Protein AF-A0A9D7T1A7-F1 (afdb_monomer)

pLDDT: mean 81.47, std 20.02, range [43.16, 98.38]

Mean predicted aligned error: 14.67 Å

Foldseek 3Di:
DPPPVVVVVVVVVVVPPPPDDDPPPPPPPVPPCVVVPDDDDDDDDADADEDELVVLPFDQAQPDESASSLVVRQVVQVVVVGYEYEYEDHHHHYDDHDHDPRYHYHYHDDD

Structure (mmCIF, N/CA/C/O backbone):
data_AF-A0A9D7T1A7-F1
#
_entry.id   AF-A0A9D7T1A7-F1
#
loop_
_atom_site.group_PDB
_atom_site.id
_atom_site.type_symbol
_atom_site.label_atom_id
_atom_site.label_alt_id
_atom_site.label_comp_id
_atom_site.label_asym_id
_atom_site.label_entity_id
_atom_site.label_seq_id
_atom_site.pdbx_PDB_ins_code
_atom_site.Cartn_x
_atom_site.Cartn_y
_atom_site.Cartn_z
_atom_site.occupancy
_atom_site.B_iso_or_equiv
_atom_site.auth_seq_id
_atom_site.auth_comp_id
_atom_site.auth_asym_id
_atom_site.auth_atom_id
_atom_site.pdbx_PDB_model_num
ATOM 1 N N . MET A 1 1 ? 67.351 26.910 23.544 1.00 45.75 1 MET A N 1
ATOM 2 C CA . MET A 1 1 ? 67.564 27.518 22.213 1.00 45.75 1 MET A CA 1
ATOM 3 C C . MET A 1 1 ? 66.339 27.229 21.362 1.00 45.75 1 MET A C 1
ATOM 5 O O . MET A 1 1 ? 66.063 26.079 21.061 1.00 45.75 1 MET A O 1
ATOM 9 N N . LYS A 1 2 ? 65.512 28.255 21.138 1.00 53.09 2 LYS A N 1
ATOM 10 C CA . LYS A 1 2 ? 64.246 28.174 20.400 1.00 53.09 2 LYS A CA 1
ATOM 11 C C . LYS A 1 2 ? 64.583 28.389 18.927 1.00 53.09 2 LYS A C 1
ATOM 13 O O . LYS A 1 2 ? 64.949 29.501 18.573 1.00 53.09 2 LYS A O 1
ATOM 18 N N . ASN A 1 3 ? 64.521 27.337 18.114 1.00 50.81 3 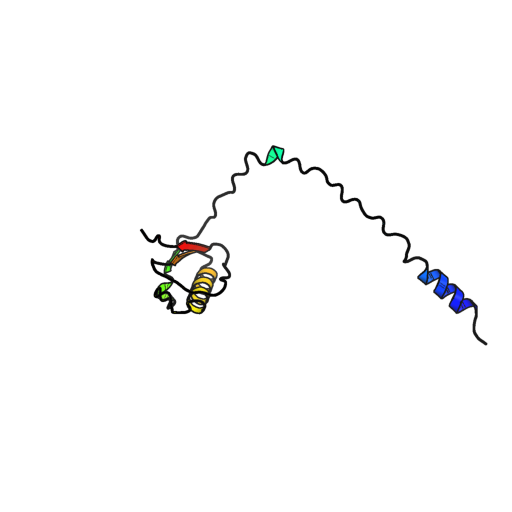ASN A N 1
ATOM 19 C CA . ASN A 1 3 ? 64.985 27.353 16.724 1.00 50.81 3 ASN A CA 1
ATOM 20 C C . ASN A 1 3 ? 64.065 28.262 15.879 1.00 50.81 3 ASN A C 1
ATOM 22 O O . ASN A 1 3 ? 62.931 27.874 15.585 1.00 50.81 3 ASN A O 1
ATOM 26 N N . PRO A 1 4 ? 64.508 29.471 15.485 1.00 54.09 4 PRO A N 1
ATOM 27 C CA . PRO A 1 4 ? 63.640 30.482 14.871 1.00 54.09 4 PRO A CA 1
ATOM 28 C C . PRO A 1 4 ? 63.276 30.156 13.413 1.00 54.09 4 PRO A C 1
ATOM 30 O O . PRO A 1 4 ? 62.411 30.803 12.825 1.00 54.09 4 PRO A O 1
ATOM 33 N N . LEU A 1 5 ? 63.908 29.131 12.835 1.00 55.69 5 LEU A N 1
ATOM 34 C CA . LEU A 1 5 ? 63.680 28.674 11.466 1.00 55.69 5 LEU A CA 1
ATOM 35 C C . LEU A 1 5 ? 62.443 27.773 11.337 1.00 55.69 5 LEU A C 1
ATOM 37 O O . LEU A 1 5 ? 61.775 27.816 10.309 1.00 55.69 5 LEU A O 1
ATOM 41 N N . LEU A 1 6 ? 62.063 27.039 12.389 1.00 55.69 6 LEU A N 1
ATOM 42 C CA . LEU A 1 6 ? 60.914 26.126 12.333 1.00 55.69 6 LEU A CA 1
ATOM 43 C C . LEU A 1 6 ? 59.571 26.880 12.312 1.00 55.69 6 LEU A C 1
ATOM 45 O O . LEU A 1 6 ? 58.642 26.471 11.623 1.00 55.69 6 LEU A O 1
ATOM 49 N N . LYS A 1 7 ? 59.488 28.039 12.984 1.00 52.56 7 LYS A N 1
ATOM 50 C CA . LYS A 1 7 ? 58.308 28.926 12.930 1.00 52.56 7 LYS A CA 1
ATOM 51 C C . LYS A 1 7 ? 58.143 29.618 11.575 1.00 52.56 7 LYS A C 1
ATOM 53 O O . LYS A 1 7 ? 57.017 29.853 11.150 1.00 52.56 7 LYS A O 1
ATOM 58 N N . ARG A 1 8 ? 59.249 29.926 10.887 1.00 54.56 8 ARG A N 1
ATOM 59 C CA . ARG A 1 8 ? 59.218 30.557 9.558 1.00 54.56 8 ARG A CA 1
ATOM 60 C C . ARG A 1 8 ? 58.710 29.592 8.487 1.00 54.56 8 ARG A C 1
ATOM 62 O O . ARG A 1 8 ? 57.894 29.999 7.671 1.00 54.56 8 ARG A O 1
ATOM 69 N N . VAL A 1 9 ? 59.102 28.317 8.547 1.00 57.56 9 VAL A N 1
ATOM 70 C CA . VAL A 1 9 ? 58.581 27.280 7.637 1.00 57.56 9 VAL A CA 1
ATOM 71 C C . VAL A 1 9 ? 57.089 27.021 7.884 1.00 57.56 9 VAL A C 1
ATOM 73 O O . VAL A 1 9 ? 56.323 26.924 6.930 1.00 57.56 9 VAL A O 1
ATOM 76 N N . TYR A 1 10 ? 56.646 27.007 9.147 1.00 53.72 10 TYR A N 1
ATOM 77 C CA . TYR A 1 10 ? 55.230 26.805 9.483 1.00 53.72 10 TYR A CA 1
ATOM 78 C C . TYR A 1 10 ? 54.328 27.973 9.039 1.00 53.72 10 TYR A C 1
ATOM 80 O O . TYR A 1 10 ? 53.210 27.740 8.589 1.00 53.72 10 TYR A O 1
ATOM 88 N N . CYS A 1 11 ? 54.814 29.222 9.093 1.00 48.31 11 CYS A N 1
ATOM 89 C CA . CYS A 1 11 ? 54.075 30.379 8.568 1.00 48.31 11 CYS A CA 1
ATOM 90 C C . CYS A 1 11 ? 54.000 30.401 7.036 1.00 48.31 11 CYS A C 1
ATOM 92 O O . CYS A 1 11 ? 52.971 30.791 6.494 1.00 48.31 11 CYS A O 1
ATOM 94 N N . PHE A 1 12 ? 55.049 29.962 6.332 1.00 50.62 12 PHE A N 1
ATOM 95 C CA . PHE A 1 12 ? 55.012 29.879 4.868 1.00 50.62 12 PHE A CA 1
ATOM 96 C C . PHE A 1 12 ? 54.117 28.736 4.364 1.00 50.62 12 PHE A C 1
ATOM 98 O O . PHE A 1 12 ? 53.496 28.878 3.316 1.00 50.62 12 PHE A O 1
ATOM 105 N N . ALA A 1 13 ? 53.977 27.644 5.125 1.00 52.09 13 ALA A N 1
ATOM 106 C CA . ALA A 1 13 ? 53.077 26.542 4.781 1.00 52.09 13 ALA A CA 1
ATOM 107 C C . ALA A 1 13 ? 51.588 26.854 5.045 1.00 52.09 13 ALA A C 1
ATOM 109 O O . ALA A 1 13 ? 50.725 26.341 4.337 1.00 52.09 13 ALA A O 1
ATOM 110 N N . LEU A 1 14 ? 51.265 27.717 6.018 1.00 52.34 14 LEU A N 1
ATOM 111 C CA . LEU A 1 14 ? 49.872 28.079 6.322 1.00 52.34 14 LEU A CA 1
ATOM 112 C C . LEU A 1 14 ? 49.301 29.157 5.380 1.00 52.34 14 LEU A C 1
ATOM 114 O O . LEU A 1 14 ? 48.089 29.259 5.221 1.00 52.34 14 LEU A O 1
ATOM 118 N N . MET A 1 15 ? 50.162 29.950 4.733 1.00 54.94 15 MET A N 1
ATOM 119 C CA . MET A 1 15 ? 49.759 31.104 3.912 1.00 54.94 15 MET A CA 1
ATOM 120 C C . MET A 1 15 ? 49.403 30.748 2.454 1.00 54.94 15 MET A C 1
ATOM 122 O O . MET A 1 15 ? 49.006 31.622 1.690 1.0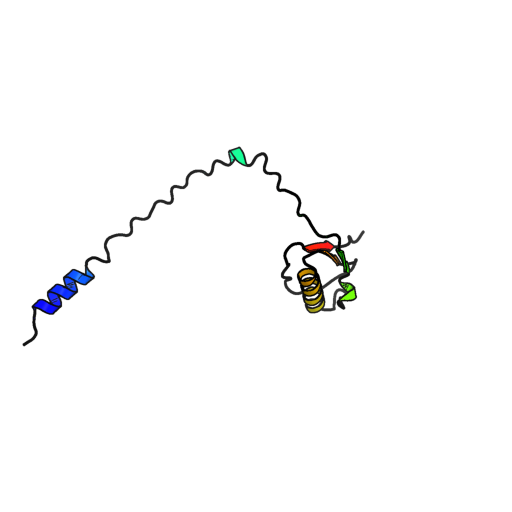0 54.94 15 MET A O 1
ATOM 126 N N . ALA A 1 16 ? 49.510 29.473 2.062 1.00 47.94 16 ALA A N 1
ATOM 127 C CA . ALA A 1 16 ? 49.211 29.003 0.705 1.00 47.94 16 ALA A CA 1
ATOM 128 C C . ALA A 1 16 ? 47.833 28.326 0.554 1.00 47.94 16 ALA A C 1
ATOM 130 O O . ALA A 1 16 ? 47.440 28.007 -0.564 1.00 47.94 16 ALA A O 1
ATOM 131 N N . CYS A 1 17 ? 47.077 28.121 1.642 1.00 43.16 17 CYS A N 1
ATOM 132 C CA . CYS A 1 17 ? 45.758 27.463 1.587 1.00 43.16 17 CYS A CA 1
ATOM 133 C C . CYS A 1 17 ? 44.569 28.439 1.702 1.00 43.16 17 CYS A C 1
ATOM 135 O O . CYS A 1 17 ? 43.413 28.029 1.694 1.00 43.16 17 CYS A O 1
ATOM 137 N N . THR A 1 18 ? 44.830 29.744 1.800 1.00 53.41 18 THR A N 1
ATOM 138 C CA . THR A 1 18 ? 43.784 30.775 1.920 1.00 53.41 18 THR A CA 1
ATOM 139 C C . THR A 1 18 ? 43.841 31.803 0.791 1.00 53.41 18 THR A C 1
ATOM 141 O O . THR A 1 18 ? 43.539 32.976 1.000 1.00 53.41 18 THR A O 1
ATOM 144 N N . ALA A 1 19 ? 44.232 31.383 -0.414 1.00 50.03 19 ALA A N 1
ATOM 145 C CA . ALA A 1 19 ? 44.039 32.168 -1.627 1.00 50.03 19 ALA A CA 1
ATOM 146 C C . ALA A 1 19 ? 42.758 31.701 -2.337 1.00 50.03 19 ALA A C 1
ATOM 148 O O . ALA A 1 19 ? 42.764 30.703 -3.049 1.00 50.03 19 ALA A O 1
ATOM 149 N N . LEU A 1 20 ? 41.678 32.447 -2.075 1.00 54.09 20 LEU A N 1
ATOM 150 C CA . LEU A 1 20 ? 40.579 32.787 -2.991 1.00 54.09 20 LEU A CA 1
ATOM 151 C C . LEU A 1 20 ? 40.089 31.630 -3.891 1.00 54.09 20 LEU A C 1
ATOM 153 O O . LEU A 1 20 ? 40.626 31.389 -4.964 1.00 54.09 20 LEU A O 1
ATOM 157 N N . LEU A 1 21 ? 39.034 30.889 -3.541 1.00 53.59 21 LEU A N 1
ATOM 158 C CA . LEU A 1 21 ? 37.647 31.384 -3.523 1.00 53.59 21 LEU A CA 1
ATOM 159 C C . LEU A 1 21 ? 37.377 32.406 -4.641 1.00 53.59 21 LEU A C 1
ATOM 161 O O . LEU A 1 21 ? 36.979 33.539 -4.386 1.00 53.59 21 LEU A O 1
ATOM 165 N N . ALA A 1 22 ? 37.576 32.002 -5.895 1.00 56.50 22 ALA A N 1
ATOM 166 C CA . ALA A 1 22 ? 36.742 32.551 -6.952 1.00 56.50 22 ALA A CA 1
ATOM 167 C C . ALA A 1 22 ? 35.310 32.044 -6.697 1.00 56.50 22 ALA A C 1
ATOM 169 O O . ALA A 1 22 ? 35.123 30.825 -6.624 1.00 56.50 22 ALA A O 1
ATOM 170 N N . PRO A 1 23 ? 34.287 32.907 -6.551 1.00 59.25 23 PRO A N 1
ATOM 171 C CA . PRO A 1 23 ? 32.938 32.453 -6.821 1.00 59.25 23 PRO A CA 1
ATOM 172 C C . PRO A 1 23 ? 32.948 32.054 -8.294 1.00 59.25 23 PRO A C 1
ATOM 174 O O . PRO A 1 23 ? 33.096 32.903 -9.174 1.00 59.25 23 PRO A O 1
ATOM 177 N N . THR A 1 24 ? 32.855 30.758 -8.585 1.00 53.56 24 THR A N 1
ATOM 178 C CA . THR A 1 24 ? 32.402 30.366 -9.910 1.00 53.56 24 THR A CA 1
ATOM 179 C C . THR A 1 24 ? 31.031 31.011 -10.045 1.00 53.56 24 THR A C 1
ATOM 181 O O . THR A 1 24 ? 30.084 30.635 -9.354 1.00 53.56 24 THR A O 1
ATOM 184 N N . LEU A 1 25 ? 30.933 32.056 -10.877 1.00 51.47 25 LEU A N 1
ATOM 185 C CA . LEU A 1 25 ? 29.651 32.416 -11.453 1.00 51.47 25 LEU A CA 1
ATOM 186 C C . LEU A 1 25 ? 29.182 31.121 -12.102 1.00 51.47 25 LEU A C 1
ATOM 188 O O . LEU A 1 25 ? 29.701 30.711 -13.140 1.00 51.47 25 LEU A O 1
ATOM 192 N N . VAL A 1 26 ? 28.250 30.438 -11.443 1.00 56.03 26 VAL A N 1
ATOM 193 C CA . VAL A 1 26 ? 27.404 29.479 -12.123 1.00 56.03 26 VAL A CA 1
ATOM 194 C C . VAL A 1 26 ? 26.734 30.342 -13.169 1.00 56.03 26 VAL A C 1
ATOM 196 O O . VAL A 1 26 ? 25.901 31.189 -12.844 1.00 56.03 26 VAL A O 1
ATOM 199 N N . ASN A 1 27 ? 27.235 30.249 -14.398 1.00 59.78 27 ASN A N 1
ATOM 200 C CA . ASN A 1 27 ? 26.639 30.914 -15.528 1.00 59.78 27 ASN A CA 1
ATOM 201 C C . ASN A 1 27 ? 25.194 30.430 -15.503 1.00 59.78 27 ASN A C 1
ATOM 203 O O . ASN A 1 27 ? 24.940 29.245 -15.724 1.00 59.78 27 ASN A O 1
ATOM 207 N N . GLY A 1 28 ? 24.268 31.321 -15.148 1.00 56.97 28 GLY A N 1
ATOM 208 C CA . GLY A 1 28 ? 22.853 31.137 -15.399 1.00 56.97 28 GLY A CA 1
ATOM 209 C C . GLY A 1 28 ? 22.697 31.157 -16.907 1.00 56.97 28 GLY A C 1
ATOM 210 O O . GLY A 1 28 ? 22.224 32.138 -17.468 1.00 56.97 28 GLY A O 1
ATOM 211 N N . ALA A 1 29 ? 23.198 30.114 -17.574 1.00 53.97 29 ALA A N 1
ATOM 212 C CA . ALA A 1 29 ? 22.809 29.800 -18.920 1.00 53.97 29 ALA A CA 1
ATOM 213 C C . ALA A 1 29 ? 21.297 29.719 -18.819 1.00 53.97 29 ALA A C 1
ATOM 215 O O . ALA A 1 29 ? 20.770 28.866 -18.100 1.00 53.97 29 ALA A O 1
ATOM 216 N N . ALA A 1 30 ? 20.627 30.698 -19.421 1.00 56.44 30 ALA A N 1
ATOM 217 C CA . ALA A 1 30 ? 19.205 30.628 -19.642 1.00 56.44 30 ALA A CA 1
ATOM 218 C C . ALA A 1 30 ? 18.975 29.255 -20.269 1.00 56.44 30 ALA A C 1
ATOM 220 O O . ALA A 1 30 ? 19.428 28.995 -21.384 1.00 56.44 30 ALA A O 1
ATOM 221 N N . VAL A 1 31 ? 18.412 28.336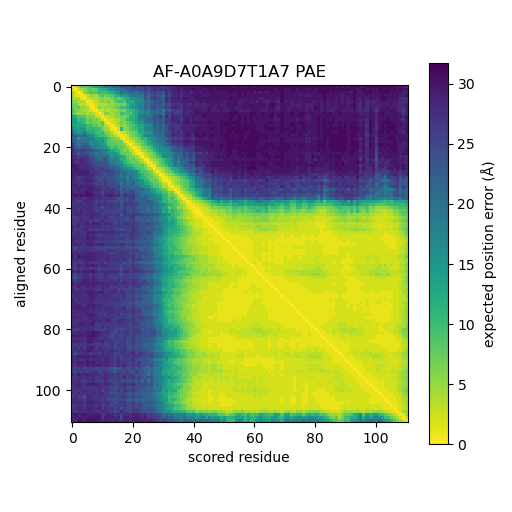 -19.484 1.00 59.78 31 VAL A N 1
ATOM 222 C CA . VAL A 1 31 ? 17.983 27.048 -20.001 1.00 59.78 31 VAL A CA 1
ATOM 223 C C . VAL A 1 31 ? 16.911 27.423 -20.997 1.00 59.78 31 VAL A C 1
ATOM 225 O O . VAL A 1 31 ? 15.872 27.956 -20.614 1.00 59.78 31 VAL A O 1
ATOM 228 N N . ASP A 1 32 ? 17.234 27.267 -22.272 1.00 59.66 32 ASP A N 1
ATOM 229 C CA . ASP A 1 32 ? 16.321 27.565 -23.352 1.00 59.66 32 ASP A CA 1
ATOM 230 C C . ASP A 1 32 ? 15.151 26.580 -23.262 1.00 59.66 32 ASP A C 1
ATOM 232 O O . ASP A 1 32 ? 15.240 25.414 -23.647 1.00 59.66 32 ASP A O 1
ATOM 236 N N . VAL A 1 33 ? 14.064 27.043 -22.645 1.00 63.50 33 VAL A N 1
ATOM 237 C CA . VAL A 1 33 ? 12.846 26.261 -22.402 1.00 63.50 33 VAL A CA 1
ATOM 238 C C . VAL A 1 33 ? 12.040 26.086 -23.699 1.00 63.50 33 VAL A C 1
ATOM 240 O O . VAL A 1 33 ? 11.017 25.406 -23.691 1.00 63.50 33 VAL A O 1
ATOM 243 N N . SER A 1 34 ? 12.501 26.646 -24.829 1.00 59.81 34 SER A N 1
ATOM 244 C CA . SER A 1 34 ? 11.844 26.539 -26.140 1.00 59.81 34 SER A CA 1
ATOM 245 C C . SER A 1 34 ? 11.700 25.091 -26.632 1.00 59.81 34 SER A C 1
ATOM 247 O O . SER A 1 34 ? 10.790 24.784 -27.397 1.00 59.81 34 SER A O 1
ATOM 249 N N . ALA A 1 35 ? 12.525 24.163 -26.133 1.00 62.06 35 ALA A N 1
ATOM 250 C CA . ALA A 1 35 ? 12.430 22.736 -26.451 1.00 62.06 35 ALA A CA 1
ATOM 251 C C . ALA A 1 35 ? 11.432 21.942 -25.574 1.00 62.06 35 ALA A C 1
ATOM 253 O O . ALA A 1 35 ? 11.192 20.762 -25.834 1.00 62.06 35 ALA A O 1
ATOM 254 N N . VAL A 1 36 ? 10.832 22.547 -24.540 1.00 64.56 36 VAL A N 1
ATOM 255 C CA . VAL A 1 36 ? 9.897 21.860 -23.617 1.00 64.56 36 VAL A CA 1
ATOM 256 C C . VAL A 1 36 ? 8.475 21.763 -24.191 1.00 64.56 36 VAL A C 1
ATOM 258 O O . VAL A 1 36 ? 7.602 21.138 -23.596 1.00 64.56 36 VAL A O 1
ATOM 261 N N . GLU A 1 37 ? 8.226 22.300 -25.385 1.00 63.19 37 GLU A N 1
ATOM 262 C CA . GLU A 1 37 ? 6.880 22.374 -25.963 1.00 63.19 37 GLU A CA 1
ATOM 263 C C . GLU A 1 37 ? 6.291 20.999 -26.358 1.00 63.19 37 GLU A C 1
ATOM 265 O O . GLU A 1 37 ? 5.089 20.889 -26.574 1.00 63.19 37 GLU A O 1
ATOM 270 N N . ASN A 1 38 ? 7.091 19.917 -26.386 1.00 71.50 38 ASN A N 1
ATOM 271 C CA . ASN A 1 38 ? 6.636 18.580 -26.810 1.00 71.50 38 ASN A CA 1
ATOM 272 C C . ASN A 1 38 ? 7.219 17.384 -26.020 1.00 71.50 38 ASN A C 1
ATOM 274 O O . ASN A 1 38 ? 7.433 16.309 -26.587 1.00 71.50 38 ASN A O 1
ATOM 278 N N . ILE A 1 39 ? 7.457 17.501 -24.709 1.00 78.75 39 ILE A N 1
ATOM 279 C CA . ILE A 1 39 ? 7.876 16.336 -23.902 1.00 78.75 39 ILE A CA 1
ATOM 280 C C . ILE A 1 39 ? 6.653 15.465 -23.571 1.00 78.75 39 ILE A C 1
ATOM 282 O O . ILE A 1 39 ? 5.891 15.754 -22.651 1.00 78.75 39 ILE A O 1
ATOM 286 N N . ARG A 1 40 ? 6.467 14.364 -24.313 1.00 82.56 40 ARG A N 1
ATOM 287 C CA . ARG A 1 40 ? 5.503 13.300 -23.977 1.00 82.56 40 ARG A CA 1
ATOM 288 C C . ARG A 1 40 ? 6.247 12.135 -23.318 1.00 82.56 40 ARG A C 1
ATOM 290 O O . ARG A 1 40 ? 6.855 11.344 -24.040 1.00 82.56 40 ARG A O 1
ATOM 297 N N . PRO A 1 41 ? 6.236 12.003 -21.980 1.00 84.19 41 PRO A N 1
ATOM 298 C CA . PRO A 1 41 ? 6.890 10.876 -21.330 1.00 84.19 41 PRO A CA 1
ATOM 299 C C . PRO A 1 41 ? 6.236 9.559 -21.763 1.00 84.19 41 PRO A C 1
ATOM 301 O O . PRO A 1 41 ? 5.016 9.476 -21.937 1.00 84.19 41 PRO A O 1
ATOM 304 N N . ALA A 1 42 ? 7.054 8.520 -21.937 1.00 89.88 42 ALA A N 1
ATOM 305 C CA . ALA A 1 42 ? 6.550 7.175 -22.175 1.00 89.88 42 ALA A CA 1
ATOM 306 C C . ALA A 1 42 ? 5.670 6.737 -20.993 1.00 89.88 42 ALA A C 1
ATOM 308 O O . ALA A 1 42 ? 5.984 7.013 -19.833 1.00 89.88 42 ALA A O 1
ATOM 309 N N . ARG A 1 43 ? 4.554 6.057 -21.283 1.00 91.62 43 ARG A N 1
ATOM 310 C CA . ARG A 1 43 ? 3.681 5.526 -20.229 1.00 91.62 43 ARG A CA 1
ATOM 311 C C . ARG A 1 43 ? 4.426 4.456 -19.424 1.00 91.62 43 ARG A C 1
ATOM 313 O O . ARG A 1 43 ? 5.182 3.684 -20.018 1.00 91.62 43 ARG A O 1
ATOM 320 N N . PRO A 1 44 ? 4.194 4.367 -18.105 1.00 92.75 44 PRO A N 1
ATOM 321 C CA . PRO A 1 44 ? 4.787 3.311 -17.301 1.00 92.75 44 PRO A CA 1
ATOM 322 C C . PRO A 1 44 ? 4.257 1.942 -17.746 1.00 92.75 44 PRO A C 1
ATOM 324 O O . PRO A 1 44 ? 3.064 1.776 -17.997 1.00 92.75 44 PRO A O 1
ATOM 327 N N . SER A 1 45 ? 5.151 0.958 -17.827 1.00 94.62 45 SER A N 1
ATOM 328 C CA . SER A 1 45 ? 4.796 -0.442 -18.064 1.00 94.62 45 SER A CA 1
ATOM 329 C C . SER A 1 45 ? 4.626 -1.142 -16.720 1.00 94.62 45 SER A C 1
ATOM 331 O O . SER A 1 45 ? 5.613 -1.423 -16.042 1.00 94.62 45 SER A O 1
ATOM 333 N N . ILE A 1 46 ? 3.383 -1.416 -16.330 1.00 95.62 46 ILE A N 1
ATOM 334 C CA . ILE A 1 46 ? 3.052 -2.074 -15.061 1.00 95.62 46 ILE A CA 1
ATOM 335 C C . ILE A 1 46 ? 2.652 -3.530 -15.340 1.00 95.62 46 ILE A C 1
ATOM 337 O O . ILE A 1 46 ? 1.836 -3.756 -16.235 1.00 95.62 46 ILE A O 1
ATOM 341 N N . PRO A 1 47 ? 3.197 -4.523 -14.609 1.00 96.69 47 PRO A N 1
ATOM 342 C CA . PRO A 1 47 ? 2.763 -5.913 -14.728 1.00 96.69 47 PRO A CA 1
ATOM 343 C C . PRO A 1 47 ? 1.262 -6.073 -14.460 1.00 96.69 47 PRO A C 1
ATOM 345 O O . PRO A 1 47 ? 0.735 -5.484 -13.515 1.00 96.69 47 PRO A O 1
ATOM 348 N N . ASP A 1 48 ? 0.589 -6.917 -15.243 1.00 96.25 48 ASP A N 1
ATOM 349 C CA . ASP A 1 48 ? -0.839 -7.205 -15.071 1.00 96.25 48 ASP A CA 1
ATOM 350 C C . ASP A 1 48 ? -1.070 -8.179 -13.906 1.00 96.25 48 ASP A C 1
ATOM 352 O O . ASP A 1 4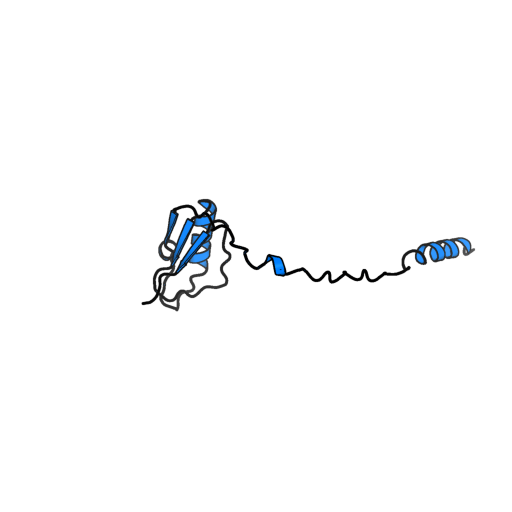8 ? -1.241 -9.388 -14.065 1.00 96.25 48 ASP A O 1
ATOM 356 N N . ARG A 1 49 ? -0.958 -7.647 -12.689 1.00 97.06 49 ARG A N 1
ATOM 357 C CA . ARG A 1 49 ? -1.213 -8.349 -11.428 1.00 97.06 49 ARG A CA 1
ATOM 358 C C . ARG A 1 49 ? -1.999 -7.432 -10.523 1.00 97.06 49 ARG A C 1
ATOM 360 O O . ARG A 1 49 ? -1.664 -6.257 -10.422 1.00 97.06 49 ARG A O 1
ATOM 367 N N . THR A 1 50 ? -3.000 -7.965 -9.840 1.00 97.75 50 THR A N 1
ATOM 368 C CA . THR A 1 50 ? -3.881 -7.166 -8.986 1.00 97.75 50 THR A CA 1
ATOM 369 C C . THR A 1 50 ? -3.813 -7.650 -7.548 1.00 97.75 50 THR A C 1
ATOM 371 O O . THR A 1 50 ? -3.873 -8.847 -7.285 1.00 97.75 50 THR A O 1
ATOM 374 N N . PHE A 1 51 ? -3.706 -6.698 -6.630 1.00 98.25 51 PHE A N 1
ATOM 375 C CA . PHE A 1 51 ? -3.686 -6.895 -5.190 1.00 98.25 51 PHE A CA 1
ATOM 376 C C . PHE A 1 51 ? -4.771 -6.010 -4.581 1.00 98.25 51 PHE A C 1
ATOM 378 O O . PHE A 1 51 ? -4.779 -4.804 -4.826 1.00 98.25 51 PHE A O 1
ATOM 385 N N . LEU A 1 52 ? -5.690 -6.576 -3.801 1.00 98.12 52 LEU A N 1
ATOM 386 C CA . LEU A 1 52 ? -6.699 -5.792 -3.086 1.00 98.12 52 LEU A CA 1
ATOM 387 C C . LEU A 1 52 ? -6.153 -5.395 -1.720 1.00 98.12 52 LEU A C 1
ATOM 389 O O . LEU A 1 52 ? -5.661 -6.237 -0.974 1.00 98.12 52 LEU A O 1
ATOM 393 N N . LEU A 1 53 ? -6.274 -4.120 -1.350 1.00 98.25 53 LEU A N 1
ATOM 394 C CA . LEU A 1 53 ? -5.785 -3.639 -0.056 1.00 98.25 53 LEU A CA 1
ATOM 395 C C . LEU A 1 53 ? -6.472 -4.351 1.133 1.00 98.25 53 LEU A C 1
ATOM 397 O O . LEU A 1 53 ? -5.852 -4.567 2.176 1.00 98.25 53 LEU A O 1
ATOM 401 N N . THR A 1 54 ? -7.734 -4.755 0.972 1.00 97.44 54 THR A N 1
ATOM 402 C CA . THR A 1 54 ? -8.515 -5.479 1.989 1.00 97.44 54 THR A CA 1
ATOM 403 C C . THR A 1 54 ? -7.948 -6.857 2.313 1.00 97.44 54 THR A C 1
ATOM 405 O O . THR A 1 54 ? -8.041 -7.284 3.462 1.00 97.44 54 THR A O 1
ATOM 408 N N . ASP A 1 55 ? -7.279 -7.512 1.360 1.00 98.25 55 ASP A N 1
ATOM 409 C CA . ASP A 1 55 ? -6.650 -8.826 1.573 1.00 98.25 55 ASP A CA 1
ATOM 410 C C . ASP A 1 55 ? -5.464 -8.734 2.549 1.00 98.25 55 ASP A C 1
ATOM 412 O O . ASP A 1 55 ? -5.066 -9.719 3.169 1.00 98.25 55 ASP A O 1
ATOM 416 N N . PHE A 1 56 ? -4.927 -7.525 2.745 1.00 97.94 56 PHE A N 1
ATOM 417 C CA . PHE A 1 56 ? -3.852 -7.227 3.694 1.00 97.94 56 PHE A CA 1
ATOM 418 C C . PHE A 1 56 ? -4.363 -6.706 5.046 1.00 97.94 56 PHE A C 1
ATOM 420 O O . PHE A 1 56 ? -3.564 -6.283 5.887 1.00 97.94 56 PHE A O 1
ATOM 427 N N . GLY A 1 57 ? -5.680 -6.763 5.272 1.00 96.94 57 GLY A N 1
ATOM 428 C CA . GLY A 1 57 ? -6.325 -6.398 6.533 1.00 96.94 57 GLY A CA 1
ATOM 429 C C . GLY A 1 57 ? -6.700 -4.923 6.656 1.00 96.94 57 GLY A C 1
ATOM 430 O O . GLY A 1 57 ? -6.861 -4.437 7.773 1.00 96.94 57 GLY A O 1
ATOM 431 N N . ALA A 1 58 ? -6.815 -4.195 5.542 1.00 97.38 58 ALA A N 1
ATOM 432 C CA . ALA A 1 58 ? -7.291 -2.818 5.583 1.00 97.38 58 ALA A CA 1
ATOM 433 C C . ALA A 1 58 ? -8.808 -2.726 5.783 1.00 97.38 58 ALA A C 1
ATOM 435 O O . ALA A 1 58 ? -9.575 -3.504 5.215 1.00 97.38 58 ALA A O 1
ATOM 436 N N . VAL A 1 59 ? -9.231 -1.708 6.529 1.00 97.81 59 VAL A N 1
ATOM 437 C CA . VAL A 1 59 ? -10.629 -1.390 6.822 1.00 97.81 59 VAL A CA 1
ATOM 438 C C . VAL A 1 59 ? -10.905 0.067 6.439 1.00 97.81 59 VAL A C 1
ATOM 440 O O . VAL A 1 59 ? -10.215 0.985 6.887 1.00 97.81 59 VAL A O 1
ATOM 443 N N . GLY A 1 60 ? -11.920 0.272 5.595 1.00 96.06 60 GLY A N 1
ATOM 444 C CA . GLY A 1 60 ? -12.317 1.574 5.042 1.00 96.06 60 GLY A CA 1
ATOM 445 C C . GLY A 1 60 ? -13.341 2.339 5.888 1.00 96.06 60 GLY A C 1
ATOM 446 O O . GLY A 1 60 ? -14.234 2.973 5.334 1.00 96.06 60 GLY A O 1
ATOM 447 N N . ASP A 1 61 ? -13.264 2.243 7.217 1.00 95.88 61 ASP A N 1
ATOM 448 C CA . ASP A 1 61 ? -14.233 2.811 8.172 1.00 95.88 61 ASP A CA 1
ATOM 449 C C . ASP A 1 61 ? -13.933 4.265 8.591 1.00 95.88 61 ASP A C 1
ATOM 451 O O . ASP A 1 61 ? -14.647 4.842 9.414 1.00 95.88 61 ASP A O 1
ATOM 455 N N . GLY A 1 62 ? -12.845 4.851 8.087 1.00 96.00 62 GLY A N 1
ATOM 456 C CA . GLY A 1 62 ? -12.370 6.179 8.470 1.00 96.00 62 GLY A CA 1
ATOM 457 C C . GLY A 1 62 ? -11.861 6.281 9.906 1.00 96.00 62 GLY A C 1
ATOM 458 O O . GLY A 1 62 ? -11.604 7.385 10.382 1.00 96.00 62 GLY A O 1
ATOM 459 N N . LYS A 1 63 ? -11.688 5.161 10.612 1.00 96.50 63 LYS A N 1
ATOM 460 C CA . LYS A 1 63 ? -11.234 5.120 12.009 1.00 96.50 63 LYS A CA 1
ATOM 461 C C . LYS A 1 63 ? -9.954 4.313 12.144 1.00 96.50 63 LYS A C 1
ATOM 463 O O . LYS A 1 63 ? -9.005 4.800 12.763 1.00 96.50 63 LYS A O 1
ATOM 468 N N . THR A 1 64 ? -9.929 3.138 11.529 1.00 97.38 64 THR A N 1
ATOM 469 C CA . THR A 1 64 ? -8.840 2.170 11.563 1.00 97.38 64 THR A CA 1
ATOM 470 C C . THR A 1 64 ? -7.595 2.720 10.873 1.00 97.38 64 THR A C 1
ATOM 472 O O . THR A 1 64 ? -7.659 3.316 9.796 1.00 97.38 64 THR A O 1
ATOM 475 N N . LEU A 1 65 ? -6.438 2.529 11.514 1.00 98.00 65 LEU A N 1
ATOM 476 C CA . LEU A 1 65 ? -5.143 2.910 10.962 1.00 98.00 65 LEU A CA 1
ATOM 477 C C . LEU A 1 65 ? -4.618 1.784 10.061 1.00 98.00 65 LEU A C 1
ATOM 479 O O . LEU A 1 65 ? -4.194 0.738 10.538 1.00 98.00 65 LEU A O 1
ATOM 483 N N . ASN A 1 66 ? -4.601 2.026 8.754 1.00 98.38 66 ASN A N 1
ATOM 484 C CA . ASN A 1 66 ? -4.282 1.043 7.716 1.00 98.38 66 ASN A CA 1
ATOM 485 C C . ASN A 1 66 ? -2.792 0.994 7.336 1.00 98.38 66 ASN A C 1
ATOM 487 O O . ASN A 1 66 ? -2.425 0.345 6.357 1.00 98.38 66 ASN A O 1
ATOM 491 N N . THR A 1 67 ? -1.918 1.662 8.097 1.00 98.19 67 THR A N 1
ATOM 492 C CA . THR A 1 67 ? -0.482 1.781 7.791 1.00 98.19 67 THR A CA 1
ATOM 493 C C . THR A 1 67 ? 0.184 0.423 7.555 1.00 98.19 67 THR A C 1
ATOM 495 O O . THR A 1 67 ? 0.952 0.264 6.607 1.00 98.19 67 THR A O 1
ATOM 498 N N . ASP A 1 68 ? -0.113 -0.577 8.385 1.00 98.12 68 ASP A N 1
ATOM 499 C CA . ASP A 1 68 ? 0.511 -1.895 8.250 1.00 98.12 68 ASP A CA 1
ATOM 500 C C . ASP A 1 68 ? -0.083 -2.718 7.102 1.00 98.12 68 ASP A C 1
ATOM 502 O O . ASP A 1 68 ? 0.639 -3.506 6.491 1.00 98.12 68 ASP A O 1
ATOM 506 N N . ALA A 1 69 ? -1.352 -2.494 6.746 1.00 98.25 69 ALA A N 1
ATOM 507 C CA . ALA A 1 69 ? -1.949 -3.097 5.557 1.00 98.25 69 ALA A CA 1
ATOM 508 C C . ALA A 1 69 ? -1.263 -2.581 4.281 1.00 98.25 69 ALA A C 1
ATOM 510 O O . ALA A 1 69 ? -0.863 -3.380 3.435 1.00 98.25 69 ALA A O 1
ATOM 511 N N . PHE A 1 70 ? -1.009 -1.268 4.189 1.00 98.38 70 PHE A N 1
ATOM 512 C CA . PHE A 1 70 ? -0.240 -0.686 3.082 1.00 98.38 70 PHE A CA 1
ATOM 513 C C . PHE A 1 70 ? 1.194 -1.225 3.017 1.00 98.38 70 PHE A C 1
ATOM 515 O O . PHE A 1 70 ? 1.643 -1.614 1.942 1.00 98.38 70 PHE A O 1
ATOM 522 N N . LYS A 1 71 ? 1.907 -1.314 4.150 1.00 98.31 71 LYS A N 1
ATOM 523 C CA . LYS A 1 71 ? 3.266 -1.890 4.179 1.00 98.31 71 LYS A CA 1
ATOM 524 C C . LYS A 1 71 ? 3.291 -3.328 3.660 1.00 98.31 71 LYS A C 1
ATOM 526 O O . LYS A 1 71 ? 4.155 -3.666 2.855 1.00 98.31 71 LYS A O 1
ATOM 531 N N . LYS A 1 72 ? 2.350 -4.168 4.105 1.00 98.31 72 LYS A N 1
ATOM 532 C CA . LYS A 1 72 ? 2.253 -5.572 3.674 1.00 98.31 72 LYS A CA 1
ATOM 533 C C . LYS A 1 72 ? 1.925 -5.683 2.186 1.00 98.31 72 LYS A C 1
ATOM 535 O O . LYS A 1 72 ? 2.587 -6.443 1.485 1.00 98.31 72 LYS A O 1
ATOM 540 N N . ALA A 1 73 ? 0.964 -4.895 1.705 1.00 98.31 73 ALA A N 1
ATOM 541 C CA . ALA A 1 73 ? 0.577 -4.878 0.298 1.00 98.31 73 ALA A CA 1
ATOM 542 C C . ALA A 1 73 ? 1.748 -4.472 -0.607 1.00 98.31 73 ALA A C 1
ATOM 544 O O . ALA A 1 73 ? 2.065 -5.165 -1.571 1.00 98.31 73 ALA A O 1
ATOM 545 N N . ILE A 1 74 ? 2.445 -3.388 -0.259 1.00 98.25 74 ILE A N 1
ATOM 546 C CA . ILE A 1 74 ? 3.589 -2.888 -1.030 1.00 98.25 74 ILE A CA 1
ATOM 547 C C . ILE A 1 74 ? 4.749 -3.888 -0.996 1.00 98.25 74 ILE A C 1
ATOM 549 O O . ILE A 1 74 ? 5.367 -4.132 -2.029 1.00 98.25 74 ILE A O 1
ATOM 553 N N . ALA A 1 75 ? 5.022 -4.520 0.151 1.00 98.19 75 ALA A N 1
ATOM 554 C CA . ALA A 1 75 ? 6.043 -5.562 0.242 1.00 98.19 75 ALA A CA 1
ATOM 555 C C . ALA A 1 75 ? 5.721 -6.767 -0.659 1.00 98.19 75 ALA A C 1
ATOM 557 O O . ALA A 1 75 ? 6.611 -7.262 -1.350 1.00 98.19 75 ALA A O 1
ATOM 558 N N . ALA A 1 76 ? 4.459 -7.206 -0.701 1.00 98.12 76 ALA A N 1
ATOM 559 C CA . ALA A 1 76 ? 4.020 -8.288 -1.581 1.00 98.12 76 ALA A CA 1
ATOM 560 C C . ALA A 1 76 ? 4.146 -7.912 -3.068 1.00 98.12 76 ALA A C 1
ATOM 562 O O . ALA A 1 76 ? 4.648 -8.702 -3.866 1.00 98.12 76 ALA A O 1
ATOM 563 N N . ILE A 1 77 ? 3.766 -6.685 -3.437 1.00 98.06 77 ILE A N 1
ATOM 564 C CA . ILE A 1 77 ? 3.901 -6.174 -4.810 1.00 98.06 77 ILE A CA 1
ATOM 565 C C . ILE A 1 77 ? 5.374 -6.085 -5.219 1.00 98.06 77 ILE A C 1
ATOM 567 O O . ILE A 1 77 ? 5.736 -6.509 -6.317 1.00 98.06 77 ILE A O 1
ATOM 571 N N . ALA A 1 78 ? 6.233 -5.580 -4.332 1.00 97.88 78 ALA A N 1
ATOM 572 C CA . ALA A 1 78 ? 7.668 -5.494 -4.573 1.00 97.88 78 ALA A CA 1
ATOM 573 C C . ALA A 1 78 ? 8.285 -6.884 -4.790 1.00 97.88 78 ALA A C 1
ATOM 575 O O . ALA A 1 78 ? 9.043 -7.072 -5.739 1.00 97.88 78 ALA A O 1
ATOM 576 N N . GLN A 1 79 ? 7.912 -7.874 -3.971 1.00 97.62 79 GLN A N 1
ATOM 577 C CA . GLN A 1 79 ? 8.355 -9.266 -4.128 1.00 97.62 79 GLN A CA 1
ATOM 578 C C . GLN A 1 79 ? 7.855 -9.899 -5.432 1.00 97.62 79 GLN A C 1
ATOM 580 O O . GLN A 1 79 ? 8.569 -10.686 -6.048 1.00 97.62 79 GLN A O 1
ATOM 585 N N . ALA A 1 80 ? 6.659 -9.524 -5.892 1.00 96.75 80 ALA A N 1
ATOM 586 C CA . ALA A 1 80 ? 6.133 -9.950 -7.184 1.00 96.75 80 ALA A CA 1
ATOM 587 C C . ALA A 1 80 ? 6.804 -9.240 -8.381 1.00 96.75 80 ALA A C 1
ATOM 589 O O . ALA A 1 80 ? 6.593 -9.641 -9.527 1.00 96.75 80 ALA A O 1
ATOM 590 N N . GLY A 1 81 ? 7.611 -8.196 -8.155 1.00 96.56 81 GLY A N 1
ATOM 591 C CA . GLY A 1 81 ? 8.247 -7.395 -9.208 1.00 96.56 81 GLY A CA 1
ATOM 592 C C . GLY A 1 81 ? 7.353 -6.299 -9.804 1.00 96.56 81 GLY A C 1
ATOM 593 O O . GLY A 1 81 ? 7.660 -5.778 -10.878 1.00 96.56 81 GLY A O 1
ATOM 594 N N . GLY A 1 82 ? 6.254 -5.955 -9.129 1.00 97.19 82 GLY A N 1
ATOM 595 C CA . GLY A 1 82 ? 5.294 -4.936 -9.553 1.00 97.19 82 GLY A CA 1
ATOM 596 C C . GLY A 1 82 ? 3.872 -5.462 -9.738 1.00 97.19 82 GLY A C 1
ATOM 597 O O . GLY A 1 82 ? 3.620 -6.673 -9.755 1.00 97.19 82 GLY A O 1
ATOM 598 N N . GLY A 1 83 ? 2.939 -4.524 -9.885 1.00 97.75 83 GLY A N 1
ATOM 599 C CA . GLY A 1 83 ? 1.514 -4.787 -10.039 1.00 97.75 83 GLY A CA 1
ATOM 600 C C . GLY A 1 83 ? 0.645 -3.600 -9.628 1.00 97.75 83 GLY A C 1
ATOM 601 O O . GLY A 1 83 ? 1.129 -2.508 -9.337 1.00 97.75 83 GLY A O 1
ATOM 602 N N . LYS A 1 84 ? -0.659 -3.838 -9.586 1.00 98.00 84 LYS A N 1
ATOM 603 C CA . LYS A 1 84 ? -1.701 -2.871 -9.257 1.00 98.00 84 LYS A CA 1
ATOM 604 C C . LYS A 1 84 ? -2.231 -3.123 -7.849 1.00 98.00 84 LYS A C 1
ATOM 606 O O . LYS A 1 84 ? -2.733 -4.209 -7.564 1.00 98.00 84 LYS A O 1
ATOM 611 N N . LEU A 1 85 ? -2.146 -2.120 -6.982 1.00 98.31 85 LEU A N 1
ATOM 612 C CA . LEU A 1 85 ? -2.791 -2.104 -5.672 1.00 98.31 85 LEU A CA 1
ATOM 613 C C . LEU A 1 85 ? -4.140 -1.403 -5.790 1.00 98.31 85 LEU A C 1
ATOM 615 O O . LEU A 1 85 ? -4.191 -0.198 -6.019 1.00 98.31 85 LEU A O 1
ATOM 619 N N . VAL A 1 86 ? -5.224 -2.147 -5.608 1.00 98.12 86 VAL A N 1
ATOM 620 C CA . VAL A 1 86 ? -6.583 -1.613 -5.636 1.00 98.12 86 VAL A CA 1
ATOM 621 C C . VAL A 1 86 ? -7.032 -1.295 -4.216 1.00 98.12 86 VAL A C 1
ATOM 623 O O . VAL A 1 86 ? -7.126 -2.178 -3.359 1.00 98.12 86 VAL A O 1
ATOM 626 N N . VAL A 1 87 ? -7.337 -0.023 -3.981 1.00 97.62 87 VAL A N 1
ATOM 627 C CA . VAL A 1 87 ? -8.004 0.458 -2.772 1.00 97.62 87 VAL A CA 1
ATOM 628 C C . VAL A 1 87 ? -9.489 0.593 -3.105 1.00 97.62 87 VAL A C 1
ATOM 630 O O . VAL A 1 87 ? -9.840 1.436 -3.936 1.00 97.62 87 VAL A O 1
ATOM 633 N N . PRO A 1 88 ? -10.368 -0.254 -2.539 1.00 96.88 88 PRO A N 1
ATOM 634 C CA . PRO A 1 88 ? -11.798 -0.156 -2.803 1.00 96.88 88 PRO A CA 1
ATOM 635 C C . PRO A 1 88 ? -12.369 1.133 -2.202 1.00 96.88 88 PRO A C 1
ATOM 637 O O . PRO A 1 88 ? -11.695 1.837 -1.454 1.00 96.88 88 PRO A O 1
ATOM 640 N N . LYS A 1 89 ? -13.634 1.427 -2.508 1.00 95.56 89 LYS A N 1
ATOM 641 C CA . LYS A 1 89 ? -14.343 2.570 -1.920 1.00 95.56 89 LYS A CA 1
ATOM 642 C C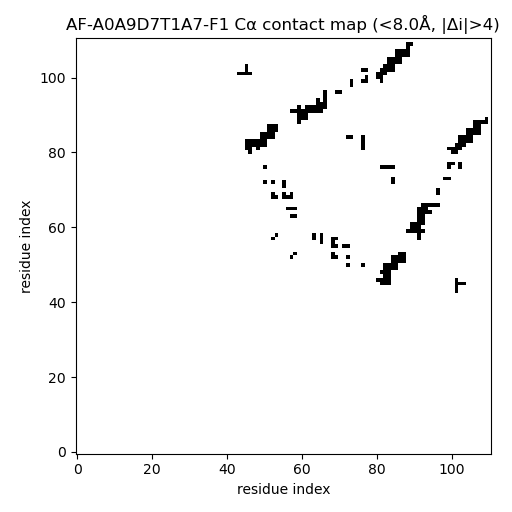 . LYS A 1 89 ? -14.324 2.521 -0.386 1.00 95.56 89 LYS A C 1
ATOM 644 O O . LYS A 1 89 ? -14.449 1.444 0.205 1.00 95.56 89 LYS A O 1
ATOM 649 N N . GLY A 1 90 ? -14.210 3.685 0.244 1.00 94.38 90 GLY A N 1
ATOM 650 C CA . GLY A 1 90 ? -14.182 3.837 1.696 1.00 94.38 90 GLY A CA 1
ATOM 651 C C . GLY A 1 90 ? -13.101 4.806 2.165 1.00 94.38 90 GLY A C 1
ATOM 652 O O . GLY A 1 90 ? -12.304 5.320 1.383 1.00 94.38 90 GLY A O 1
ATOM 653 N N . ILE A 1 91 ? -13.055 5.041 3.477 1.00 95.75 91 ILE A N 1
ATOM 654 C CA . ILE A 1 91 ? -12.132 6.007 4.078 1.00 95.75 91 ILE A CA 1
ATOM 655 C C . ILE A 1 91 ? -10.989 5.252 4.757 1.00 95.75 91 ILE A C 1
ATOM 657 O O . ILE A 1 91 ? -11.167 4.627 5.802 1.00 95.75 91 ILE A O 1
ATOM 661 N N . PHE A 1 92 ? -9.787 5.338 4.187 1.00 96.81 92 PHE A N 1
ATOM 662 C CA . PHE A 1 92 ? -8.605 4.628 4.679 1.00 96.81 92 PHE A CA 1
ATOM 663 C C . PHE A 1 92 ? -7.616 5.600 5.319 1.00 96.81 92 PHE A C 1
ATOM 665 O O . PHE A 1 92 ? -6.886 6.313 4.633 1.00 96.81 92 PHE A O 1
ATOM 672 N N . ARG A 1 93 ? -7.549 5.619 6.6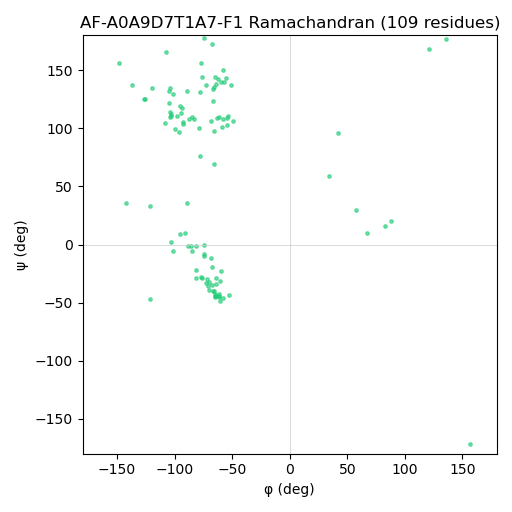54 1.00 97.69 93 ARG A N 1
ATOM 673 C CA . ARG A 1 93 ? -6.536 6.414 7.364 1.00 97.69 93 ARG A CA 1
ATOM 674 C C . ARG A 1 93 ? -5.189 5.705 7.321 1.00 97.69 93 ARG A C 1
ATOM 676 O O . ARG A 1 93 ? -5.108 4.528 7.661 1.00 97.69 93 ARG A O 1
A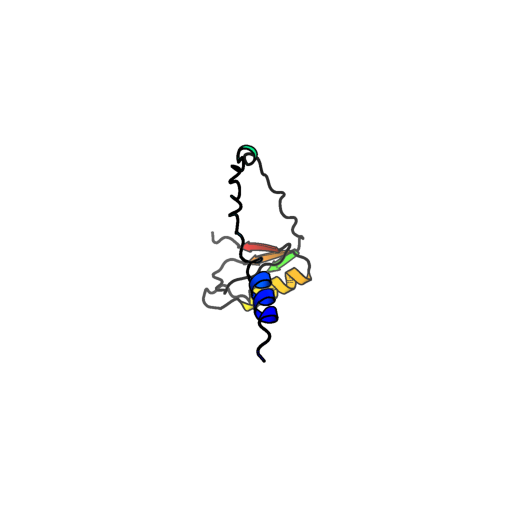TOM 683 N N . THR A 1 94 ? -4.129 6.416 6.954 1.00 98.00 94 THR A N 1
ATOM 684 C CA . THR A 1 94 ? -2.760 5.886 6.938 1.00 98.00 94 THR A CA 1
ATOM 685 C C . THR A 1 94 ? -1.744 6.979 7.251 1.00 98.00 94 THR A C 1
ATOM 687 O O . THR A 1 94 ? -2.003 8.166 7.062 1.00 98.00 94 THR A O 1
ATOM 690 N N . LEU A 1 95 ? -0.581 6.559 7.739 1.00 97.38 95 LEU A N 1
ATOM 691 C CA . LEU A 1 95 ? 0.642 7.362 7.747 1.00 97.38 95 LEU A CA 1
ATOM 692 C C . LEU A 1 95 ? 1.238 7.445 6.322 1.00 97.38 95 LEU A C 1
ATOM 694 O O . LEU A 1 95 ? 0.683 6.825 5.407 1.00 97.38 95 LEU A O 1
ATOM 698 N N . PRO A 1 96 ? 2.352 8.178 6.107 1.00 97.56 96 PRO A N 1
ATOM 699 C CA . PRO A 1 96 ? 3.010 8.225 4.807 1.00 97.56 96 PRO A CA 1
ATOM 700 C C . PRO A 1 96 ? 3.283 6.830 4.247 1.00 97.56 96 PRO A C 1
ATOM 702 O O . PRO A 1 96 ? 3.720 5.926 4.961 1.00 97.56 96 PRO A O 1
ATOM 705 N N . ILE A 1 97 ? 3.026 6.681 2.953 1.00 96.50 97 ILE A N 1
ATOM 706 C CA . ILE A 1 97 ? 3.253 5.446 2.211 1.00 96.50 97 ILE A CA 1
ATOM 707 C C . ILE A 1 97 ? 4.509 5.600 1.358 1.00 96.50 97 ILE A C 1
ATOM 709 O O . ILE A 1 97 ? 4.705 6.614 0.690 1.00 96.50 97 ILE A O 1
ATOM 713 N N . THR A 1 98 ? 5.371 4.589 1.376 1.00 96.12 98 THR A N 1
ATOM 714 C CA . THR A 1 98 ? 6.547 4.521 0.505 1.00 96.12 98 THR A CA 1
ATOM 715 C C . THR A 1 98 ? 6.244 3.550 -0.620 1.00 96.12 98 THR A C 1
ATOM 717 O O . THR A 1 98 ? 6.091 2.360 -0.367 1.00 96.12 98 THR A O 1
ATOM 720 N N . LEU A 1 99 ? 6.129 4.053 -1.848 1.00 97.19 99 LEU A N 1
ATOM 721 C CA . LEU A 1 99 ? 5.852 3.223 -3.020 1.00 97.19 99 LEU A CA 1
ATOM 722 C C . LEU A 1 99 ? 7.111 2.476 -3.483 1.00 97.19 99 LEU A C 1
ATOM 724 O O . LEU A 1 99 ? 8.235 2.918 -3.242 1.00 97.19 99 LEU A O 1
ATOM 728 N N . CYS A 1 100 ? 6.913 1.357 -4.178 1.00 96.25 100 CYS A N 1
ATOM 729 C CA . CYS A 1 100 ? 7.974 0.616 -4.857 1.00 96.25 100 CYS A CA 1
ATOM 730 C C . CYS A 1 100 ? 7.883 0.792 -6.381 1.00 96.25 100 CYS A C 1
ATOM 732 O O . CYS A 1 100 ? 6.864 1.240 -6.910 1.00 96.25 100 CYS A O 1
ATOM 734 N N . SER A 1 101 ? 8.943 0.415 -7.097 1.00 97.25 101 SER A N 1
ATOM 735 C CA . SER A 1 101 ? 8.952 0.408 -8.563 1.00 97.25 101 SER A CA 1
ATOM 736 C C . SER A 1 101 ? 7.841 -0.478 -9.134 1.00 97.25 101 SER A C 1
ATOM 738 O O . SER A 1 101 ? 7.475 -1.490 -8.535 1.00 97.25 101 SER A O 1
ATOM 740 N N . ASN A 1 102 ? 7.346 -0.117 -10.321 1.00 96.94 102 ASN A N 1
ATOM 741 C CA . ASN A 1 102 ? 6.329 -0.866 -11.068 1.00 96.94 102 ASN A CA 1
ATOM 742 C C . ASN A 1 102 ? 5.011 -1.081 -10.300 1.00 96.94 102 ASN A C 1
ATOM 744 O O . ASN A 1 102 ? 4.329 -2.082 -10.519 1.00 96.94 102 ASN A O 1
ATOM 748 N N . LEU A 1 103 ? 4.661 -0.159 -9.399 1.00 97.88 103 LEU A N 1
ATOM 749 C CA . LEU A 1 103 ? 3.401 -0.169 -8.664 1.00 97.88 103 LEU A CA 1
ATOM 750 C C . LEU A 1 103 ? 2.416 0.839 -9.268 1.00 97.88 103 LEU A C 1
ATOM 752 O O . LEU A 1 103 ? 2.744 2.013 -9.426 1.00 97.88 103 LEU A O 1
ATOM 756 N N . ASP A 1 104 ? 1.197 0.382 -9.546 1.00 97.44 104 ASP A N 1
ATOM 757 C CA . ASP A 1 104 ? 0.037 1.221 -9.867 1.00 97.44 104 ASP A CA 1
ATOM 758 C C . ASP A 1 104 ? -0.902 1.285 -8.652 1.00 97.44 104 ASP A C 1
ATOM 760 O O . ASP A 1 104 ? -1.452 0.264 -8.240 1.00 97.44 104 ASP A O 1
ATOM 764 N N . LEU A 1 105 ? -1.055 2.464 -8.042 1.00 97.38 105 LEU A N 1
ATOM 765 C CA . LEU A 1 105 ? -1.961 2.676 -6.912 1.00 97.38 105 LEU A CA 1
ATOM 766 C C . LEU A 1 105 ? -3.316 3.140 -7.444 1.00 97.38 105 LEU A C 1
ATOM 768 O O . LEU A 1 105 ? -3.491 4.303 -7.803 1.00 97.38 105 LEU A O 1
ATOM 772 N N . HIS A 1 106 ? -4.282 2.228 -7.458 1.00 96.81 106 HIS A N 1
ATOM 773 C CA . HIS A 1 106 ? -5.600 2.462 -8.019 1.00 96.81 106 HIS A CA 1
ATOM 774 C C . HIS A 1 106 ? -6.626 2.711 -6.911 1.00 96.81 106 HIS A C 1
ATOM 776 O O . HIS A 1 106 ? -6.974 1.802 -6.156 1.00 96.81 106 HIS A O 1
ATOM 782 N N . LEU A 1 107 ? -7.111 3.948 -6.817 1.00 96.00 107 LEU A N 1
ATOM 783 C CA . LEU A 1 107 ? -8.156 4.340 -5.875 1.00 96.00 107 LEU A CA 1
ATOM 784 C C . LEU A 1 107 ? -9.512 4.238 -6.573 1.00 96.00 107 LEU A C 1
ATOM 786 O O . LEU A 1 107 ? -9.744 4.925 -7.567 1.00 96.00 107 LEU A O 1
ATOM 790 N N . ALA A 1 108 ? -10.389 3.367 -6.077 1.00 92.75 108 ALA A N 1
ATOM 791 C CA . ALA A 1 108 ? -11.746 3.283 -6.593 1.00 92.75 108 ALA A CA 1
ATOM 792 C C . ALA A 1 108 ? -12.509 4.575 -6.264 1.00 92.75 108 ALA A C 1
ATOM 794 O O . ALA A 1 108 ? -12.462 5.070 -5.139 1.00 92.75 108 ALA A O 1
ATOM 795 N N . GLU A 1 109 ? -13.203 5.112 -7.260 1.00 83.38 109 GLU A N 1
ATOM 796 C CA . GLU A 1 109 ? -13.915 6.383 -7.157 1.00 83.38 109 GLU A CA 1
ATOM 797 C C . GLU A 1 109 ? -15.182 6.246 -6.292 1.00 83.38 109 GLU A C 1
ATOM 799 O O . GLU A 1 109 ? -15.939 5.275 -6.414 1.00 83.38 109 GLU A O 1
ATOM 804 N N . GLU A 1 110 ? -15.413 7.226 -5.419 1.00 62.38 110 GLU A N 1
ATOM 805 C CA . GLU A 1 110 ? -16.677 7.412 -4.704 1.00 62.38 110 GLU A CA 1
ATOM 806 C C . GLU A 1 110 ? -17.612 8.171 -5.658 1.00 62.38 110 GLU A C 1
ATOM 808 O O . GLU A 1 110 ? -17.345 9.322 -5.997 1.00 62.38 110 GLU A O 1
ATOM 813 N N . ARG A 1 111 ? -18.623 7.486 -6.197 1.00 53.66 111 ARG A N 1
ATOM 814 C CA . ARG A 1 111 ? -19.577 8.064 -7.156 1.00 53.66 111 ARG A CA 1
ATOM 815 C C . ARG A 1 111 ? -20.569 9.009 -6.501 1.00 53.66 111 ARG A C 1
ATOM 817 O O . ARG A 1 111 ? -21.024 8.675 -5.385 1.00 53.66 111 ARG A O 1
#

Sequence (111 aa):
MKNPLLKRVYCFALMACTALLAPTLVNGAAVDVSAVENIRPARPSIPDRTFLLTDFGAVGDGKTLNTDAFKKAIAAIAQAGGGKLVVPKGIFRTLPITLCSNLDLHLAEER

Radius of gyration: 29.54 Å; Cα contacts (8 Å, |Δi|>4): 133; chains: 1; bounding box: 87×43×49 Å

Nearest PDB structures (foldseek):
  3jur-assembly1_C  TM=9.967E-01  e=4.069E-05  Thermotoga maritima
  5olp-assembly2_B  TM=9.652E-01  e=2.243E-04  Bacteroides thetaiotaomicron VPI-5482
  4mxn-assembly2_B  TM=9.608E-01  e=2.902E-03  Parabacteroides merdae ATCC 43184
  8jaz-assembly2_B  TM=9.279E-01  e=2.545E-03  Azotobacter chroococcum NCIMB 8003
  4mxn-assembly3_C  TM=9.481E-01  e=4.907E-03  Parabacteroides merdae ATCC 43184

Solvent-accessible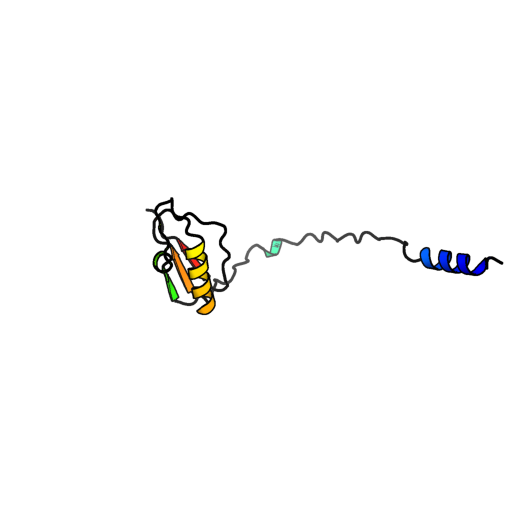 surface area (backbone atoms only — not comparable to full-atom values): 7089 Å² total; per-residue (Å²): 137,83,68,73,64,62,59,53,55,53,55,62,64,62,67,69,79,76,71,72,86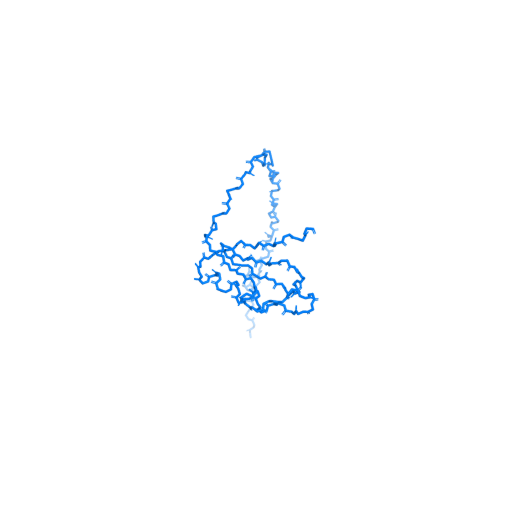,70,79,75,73,75,74,79,66,77,74,74,63,82,75,63,84,73,78,74,78,80,79,86,82,58,51,99,42,83,42,56,42,57,83,46,70,37,49,50,76,60,73,47,77,28,45,65,17,52,54,51,47,48,52,53,32,49,74,67,69,20,15,31,42,38,38,69,69,63,36,69,37,60,66,93,80,82,86,58,72,42,58,43,82,42,73,48,78,84,128

Secondary structure (DSSP, 8-state):
---HHHHHHHHHHHTTS-S-------------GGGGGG--PPPP---S-EEEGGGGT---EEEEE-HHHHHHHHHHHHHHT-EEEEE-SSEEE-S-----TTEEEEEPP--